Protein AF-A0A841EJX3-F1 (afdb_monomer_lite)

Organism: NCBI:txid502909

Radius of gyration: 14.96 Å; chains: 1; bounding box: 33×34×34 Å

pLDDT: mean 82.18, std 9.34, range [49.09, 93.12]

Secondary structure (DSSP, 8-state):
-EEEEETTEEEEE----TT--STT-------TT----SS-----------TT--TT----EEEEES--TTSS--EEEEE-TTGGG-SSHHHHHTSEEEEE-

Structure (mmCIF, N/CA/C/O backbone):
data_AF-A0A841EJX3-F1
#
_entry.id   AF-A0A841EJX3-F1
#
loop_
_atom_site.group_PDB
_atom_site.id
_atom_site.type_symbol
_atom_site.label_atom_id
_atom_site.label_alt_id
_atom_site.label_comp_id
_atom_site.label_asym_id
_atom_site.label_entity_id
_atom_site.label_seq_id
_atom_site.pdbx_PDB_ins_code
_atom_site.Cartn_x
_atom_site.Cartn_y
_atom_site.Cartn_z
_atom_site.occupancy
_atom_site.B_iso_or_equiv
_atom_site.auth_seq_id
_atom_site.auth_comp_id
_atom_site.auth_asym_id
_atom_site.auth_atom_id
_atom_site.pdbx_PDB_model_num
ATOM 1 N N . MET A 1 1 ? -1.726 -11.957 3.897 1.00 75.25 1 MET A N 1
ATOM 2 C CA . MET A 1 1 ? -2.888 -11.041 3.781 1.00 75.25 1 MET A CA 1
ATOM 3 C C . MET A 1 1 ? -4.087 -11.691 4.467 1.00 75.25 1 MET A C 1
ATOM 5 O O . MET A 1 1 ? -4.244 -12.894 4.334 1.00 75.25 1 MET A O 1
ATOM 9 N N . SER A 1 2 ? -4.894 -10.955 5.237 1.00 85.56 2 SER A N 1
ATOM 10 C CA . SER A 1 2 ? -6.110 -11.508 5.871 1.00 85.56 2 SER A CA 1
ATOM 11 C C . SER A 1 2 ? -7.194 -10.443 6.005 1.00 85.56 2 SER A C 1
ATOM 13 O O . SER A 1 2 ? -6.878 -9.282 6.263 1.00 85.56 2 SER A O 1
ATOM 15 N N . PHE A 1 3 ? -8.463 -10.824 5.869 1.00 89.25 3 PHE A N 1
ATOM 16 C CA . PHE A 1 3 ? -9.573 -9.934 6.210 1.00 89.25 3 PHE A CA 1
ATOM 17 C C . PHE A 1 3 ? -9.773 -9.910 7.725 1.00 89.25 3 PHE A C 1
ATOM 19 O O . PHE A 1 3 ? -9.769 -10.955 8.374 1.00 89.25 3 PHE A O 1
ATOM 26 N N . LYS A 1 4 ? -9.946 -8.717 8.294 1.00 92.31 4 LYS A N 1
ATOM 27 C CA . LYS A 1 4 ? -10.248 -8.523 9.717 1.00 92.31 4 LYS A CA 1
ATOM 28 C C . LYS A 1 4 ? -11.367 -7.510 9.899 1.00 92.31 4 LYS A C 1
ATOM 30 O O . LYS A 1 4 ? -11.678 -6.753 8.986 1.00 92.31 4 LYS A O 1
ATOM 35 N N . LYS A 1 5 ? -11.950 -7.489 11.095 1.00 92.06 5 LYS A N 1
ATOM 36 C CA . LYS A 1 5 ? -12.860 -6.431 11.530 1.00 92.06 5 LYS A CA 1
ATOM 37 C C . LYS A 1 5 ? -12.080 -5.460 12.416 1.00 92.06 5 LYS A C 1
ATOM 39 O O . LYS A 1 5 ? -11.428 -5.896 13.363 1.00 92.06 5 LYS A O 1
ATOM 44 N N . LEU A 1 6 ? -12.105 -4.175 12.086 1.00 90.00 6 LEU A N 1
ATOM 45 C CA . LEU A 1 6 ? -11.486 -3.099 12.860 1.00 90.00 6 LEU A CA 1
ATOM 46 C C . LEU A 1 6 ? -12.520 -1.985 13.004 1.00 90.00 6 LEU A C 1
ATOM 48 O O . LEU A 1 6 ? -13.048 -1.537 11.993 1.00 90.00 6 LEU A O 1
ATOM 52 N N . GLU A 1 7 ? -12.848 -1.595 14.239 1.00 88.38 7 GLU A N 1
ATOM 53 C CA . GLU A 1 7 ? -13.846 -0.543 14.520 1.00 88.38 7 GLU A CA 1
ATOM 54 C C . GLU A 1 7 ? -15.178 -0.764 13.773 1.00 88.38 7 GLU A C 1
ATOM 56 O O . GLU A 1 7 ? -15.790 0.147 13.232 1.00 88.38 7 GLU A O 1
ATOM 61 N N . GLY A 1 8 ? -15.612 -2.025 13.675 1.00 89.50 8 GLY A N 1
ATOM 62 C CA . GLY A 1 8 ? -16.831 -2.393 12.952 1.00 89.50 8 GLY A CA 1
ATOM 63 C C . GLY A 1 8 ? -16.670 -2.561 11.435 1.00 89.50 8 GLY A C 1
ATOM 64 O O . GLY A 1 8 ? -17.488 -3.251 10.830 1.00 89.50 8 GLY A O 1
ATOM 65 N N . MET A 1 9 ? -15.600 -2.043 10.829 1.00 89.44 9 MET A N 1
ATOM 66 C CA . MET A 1 9 ? -15.353 -2.093 9.385 1.00 89.44 9 MET A CA 1
ATOM 67 C C . MET A 1 9 ? -14.574 -3.349 8.972 1.00 89.44 9 MET A C 1
ATOM 69 O O . MET A 1 9 ? -13.647 -3.781 9.663 1.00 89.44 9 MET A O 1
ATOM 73 N N . LYS A 1 10 ? -14.924 -3.938 7.821 1.00 92.69 10 LYS A N 1
ATOM 74 C CA . LYS A 1 10 ? -14.131 -5.009 7.199 1.00 92.69 10 LYS A CA 1
ATOM 75 C C . LYS A 1 10 ? -12.902 -4.381 6.547 1.00 92.69 10 LYS A C 1
ATOM 77 O O . LYS A 1 10 ? -13.027 -3.591 5.620 1.00 92.69 10 LYS A O 1
ATOM 82 N N . VAL A 1 11 ? -11.722 -4.750 7.027 1.00 91.88 11 VAL A N 1
ATOM 83 C CA . VAL A 1 11 ? -10.438 -4.219 6.565 1.00 91.88 11 VAL A CA 1
ATOM 84 C C . VAL A 1 11 ? -9.557 -5.328 6.012 1.00 91.88 11 VAL A C 1
ATOM 86 O O . VAL A 1 11 ? -9.590 -6.476 6.469 1.00 91.88 11 VAL A O 1
ATOM 89 N N . LEU A 1 12 ? -8.731 -4.968 5.036 1.00 90.38 12 LEU A N 1
ATOM 90 C CA . LEU A 1 12 ? -7.715 -5.844 4.485 1.00 90.38 12 LEU A CA 1
ATOM 91 C C . LEU A 1 12 ? -6.397 -5.638 5.233 1.00 90.38 12 LEU A C 1
ATOM 93 O O . LEU A 1 12 ? -5.750 -4.603 5.100 1.00 90.38 12 LEU A O 1
ATOM 97 N N . LYS A 1 13 ? -5.980 -6.630 6.023 1.00 89.44 13 LYS A N 1
ATOM 98 C CA . LYS A 1 13 ? -4.703 -6.581 6.734 1.00 89.44 13 LYS A CA 1
ATOM 99 C C . LYS A 1 13 ? -3.586 -7.144 5.860 1.00 89.44 13 LYS A C 1
ATOM 101 O O . LYS A 1 13 ? -3.547 -8.348 5.573 1.00 89.44 13 LYS A O 1
ATOM 106 N N . VAL A 1 14 ? -2.640 -6.276 5.527 1.00 86.94 14 VAL A N 1
ATOM 107 C CA . VAL A 1 14 ? -1.368 -6.618 4.885 1.00 86.94 14 VAL A CA 1
ATOM 108 C C . VAL A 1 14 ? -0.276 -6.566 5.950 1.00 86.94 14 VAL A C 1
ATOM 110 O O . VAL A 1 14 ? -0.243 -5.652 6.769 1.00 86.94 14 VAL A O 1
ATOM 113 N N . ILE A 1 15 ? 0.558 -7.599 6.009 1.00 81.94 15 ILE A N 1
ATOM 114 C CA . ILE A 1 15 ? 1.682 -7.700 6.944 1.00 81.94 15 ILE A CA 1
ATOM 115 C C . ILE A 1 15 ? 2.887 -8.102 6.111 1.00 81.94 15 ILE A C 1
ATOM 117 O O . ILE A 1 15 ? 2.736 -8.947 5.227 1.00 81.94 15 ILE A O 1
ATOM 121 N N . LYS A 1 16 ? 4.048 -7.515 6.408 1.00 74.56 16 LYS A N 1
ATOM 122 C CA . LYS A 1 16 ? 5.318 -7.973 5.855 1.00 74.56 16 LYS A CA 1
ATOM 123 C C . LYS A 1 16 ? 5.509 -9.454 6.156 1.00 74.56 16 LYS A C 1
ATOM 125 O O . LYS A 1 16 ? 5.354 -9.878 7.300 1.00 74.56 16 LYS A O 1
ATOM 130 N N . ASP A 1 17 ? 5.806 -10.221 5.118 1.00 70.62 17 ASP A N 1
ATOM 131 C CA . ASP A 1 17 ? 6.108 -11.634 5.272 1.00 70.62 17 ASP A CA 1
ATOM 132 C C . ASP A 1 17 ? 7.413 -11.788 6.069 1.00 70.62 17 ASP A C 1
ATOM 134 O O . ASP A 1 17 ? 8.405 -11.115 5.796 1.00 70.62 17 ASP A O 1
ATOM 138 N N . SER A 1 18 ? 7.414 -12.655 7.080 1.00 66.44 18 SER A N 1
ATOM 139 C CA . SER A 1 18 ? 8.595 -12.968 7.894 1.00 66.44 18 SER A CA 1
ATOM 140 C C . SER A 1 18 ? 9.733 -13.621 7.101 1.00 66.44 18 SER A C 1
ATOM 142 O O . SER A 1 18 ? 10.874 -13.631 7.561 1.00 66.44 18 SER A O 1
ATOM 144 N N . THR A 1 19 ? 9.434 -14.184 5.929 1.00 66.00 19 THR A N 1
ATOM 145 C CA . THR A 1 19 ? 10.421 -14.771 5.012 1.00 66.00 19 THR A CA 1
ATOM 146 C C . THR A 1 19 ? 11.178 -13.715 4.202 1.00 66.00 19 THR A C 1
ATOM 148 O O . THR A 1 19 ? 12.297 -13.977 3.761 1.00 66.00 19 THR A O 1
ATOM 151 N N . VAL A 1 20 ? 10.626 -12.502 4.084 1.00 64.81 20 VAL A N 1
ATOM 152 C CA . VAL A 1 20 ? 11.271 -11.347 3.450 1.00 64.81 20 VAL A CA 1
ATOM 153 C C . VAL A 1 20 ? 12.324 -10.779 4.402 1.00 64.81 20 VAL A C 1
ATOM 155 O O . VAL A 1 20 ? 12.029 -9.978 5.297 1.00 64.81 20 VAL A O 1
ATOM 158 N N . LYS A 1 21 ? 13.569 -11.236 4.233 1.00 63.75 21 LYS A N 1
ATOM 159 C CA . LYS A 1 21 ? 14.703 -10.863 5.095 1.00 63.75 21 LYS A CA 1
ATOM 160 C C . LYS A 1 21 ? 15.494 -9.664 4.585 1.00 63.75 21 LYS A C 1
ATOM 162 O O . LYS A 1 21 ? 16.132 -8.997 5.397 1.00 63.75 21 LYS A O 1
ATOM 167 N N . LYS A 1 22 ? 15.473 -9.381 3.278 1.00 62.19 22 LYS A N 1
ATOM 168 C CA . LYS A 1 22 ? 16.183 -8.216 2.740 1.00 62.19 22 LYS A CA 1
ATOM 169 C C . LYS A 1 22 ? 15.396 -6.933 3.003 1.00 62.19 22 LYS A C 1
ATOM 171 O O . LYS A 1 22 ? 14.177 -6.928 3.212 1.00 62.19 22 LYS A O 1
ATOM 176 N N . VAL A 1 23 ? 16.146 -5.843 3.045 1.00 60.44 23 VAL A N 1
ATOM 177 C CA . VAL A 1 23 ? 15.610 -4.483 3.058 1.00 60.44 23 VAL A CA 1
ATOM 178 C C . VAL A 1 23 ? 15.103 -4.171 1.642 1.00 60.44 23 VAL A C 1
ATOM 180 O O . VAL A 1 23 ? 15.620 -4.731 0.678 1.00 60.44 23 VAL A O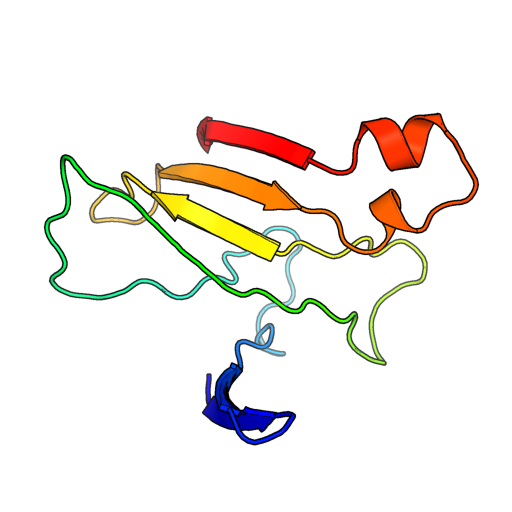 1
ATOM 183 N N . ASP A 1 24 ? 14.057 -3.353 1.532 1.00 59.78 24 ASP A N 1
ATOM 184 C CA . ASP A 1 24 ? 13.469 -2.891 0.260 1.00 59.78 24 ASP A CA 1
ATOM 185 C C . ASP A 1 24 ? 12.844 -3.962 -0.653 1.00 59.78 24 ASP A C 1
ATOM 187 O O . ASP A 1 24 ? 12.653 -3.753 -1.849 1.00 59.78 24 ASP A O 1
ATOM 191 N N . GLU A 1 25 ? 12.441 -5.103 -0.096 1.00 65.38 25 GLU A N 1
ATOM 192 C CA . GLU A 1 25 ? 11.633 -6.077 -0.833 1.00 65.38 25 GLU A CA 1
ATOM 193 C C . GLU A 1 25 ? 10.146 -5.687 -0.869 1.00 65.38 25 GLU A C 1
ATOM 195 O O . GLU A 1 25 ? 9.540 -5.265 0.127 1.00 65.38 25 GLU A O 1
ATOM 200 N N . ALA A 1 26 ? 9.547 -5.879 -2.044 1.00 63.12 26 ALA A N 1
ATOM 201 C CA . ALA A 1 26 ? 8.165 -5.550 -2.352 1.00 63.12 26 ALA A CA 1
ATOM 202 C C . ALA A 1 26 ? 7.178 -6.121 -1.322 1.00 63.12 26 ALA A C 1
ATOM 204 O O . ALA A 1 26 ? 6.909 -7.319 -1.265 1.00 63.12 26 ALA A O 1
ATOM 205 N N . THR A 1 27 ? 6.584 -5.230 -0.527 1.00 75.06 27 THR A N 1
ATOM 206 C CA . THR A 1 27 ? 5.550 -5.568 0.459 1.00 75.06 27 THR A CA 1
ATOM 207 C C . THR A 1 27 ? 4.236 -4.871 0.133 1.00 75.06 27 THR A C 1
ATOM 209 O O . THR A 1 27 ? 3.685 -4.108 0.925 1.00 75.06 27 THR A O 1
ATOM 212 N N . PHE A 1 28 ? 3.721 -5.122 -1.068 1.00 81.44 28 PHE A N 1
ATOM 213 C CA . PHE A 1 28 ? 2.452 -4.565 -1.523 1.00 81.44 28 PHE A CA 1
ATOM 214 C C . PHE A 1 28 ? 1.433 -5.657 -1.841 1.00 81.44 28 PHE A C 1
ATOM 216 O O . PHE A 1 28 ? 1.740 -6.841 -1.967 1.00 81.44 28 PHE A O 1
ATOM 223 N N . VAL A 1 29 ? 0.183 -5.229 -1.966 1.00 87.12 29 VAL A N 1
ATOM 224 C CA . VAL A 1 29 ? -0.894 -6.028 -2.537 1.00 87.12 29 VAL A CA 1
ATOM 225 C C . VAL A 1 29 ? -1.301 -5.364 -3.836 1.00 87.12 29 VAL A C 1
ATOM 227 O O . VAL A 1 29 ? -1.577 -4.168 -3.853 1.00 87.12 29 VAL A O 1
ATOM 230 N N . ARG A 1 30 ? -1.379 -6.157 -4.903 1.00 87.75 30 ARG A N 1
ATOM 231 C CA . ARG A 1 30 ? -1.910 -5.731 -6.195 1.00 87.75 30 ARG A CA 1
ATOM 232 C C . ARG A 1 30 ? -3.300 -6.319 -6.402 1.00 87.75 30 ARG A C 1
ATOM 234 O O . ARG A 1 30 ? -3.520 -7.503 -6.143 1.00 87.75 30 ARG A O 1
ATOM 241 N N . ILE A 1 31 ? -4.222 -5.492 -6.884 1.00 88.94 31 ILE A N 1
ATOM 242 C CA . ILE A 1 31 ? -5.513 -5.956 -7.392 1.00 88.94 31 ILE A CA 1
ATOM 243 C C . ILE A 1 31 ? -5.250 -6.560 -8.773 1.00 88.94 31 ILE A C 1
ATOM 245 O O . ILE A 1 31 ? -4.695 -5.894 -9.647 1.00 88.94 31 ILE A O 1
ATOM 249 N N . LYS A 1 32 ? -5.566 -7.847 -8.931 1.00 87.25 32 LYS A N 1
ATOM 250 C CA . LYS A 1 32 ? -5.417 -8.551 -10.208 1.00 87.25 32 LYS A CA 1
ATOM 251 C C . LYS A 1 32 ? -6.540 -8.150 -11.158 1.00 87.25 32 LYS A C 1
ATOM 253 O O . LYS A 1 32 ? -7.621 -7.795 -10.696 1.00 87.25 32 LYS A O 1
ATOM 258 N N . ASP A 1 33 ? -6.250 -8.223 -12.454 1.00 86.25 33 ASP A N 1
ATOM 259 C CA . ASP A 1 33 ? -7.230 -8.057 -13.534 1.00 86.25 33 ASP A CA 1
ATOM 260 C C . ASP A 1 33 ? -8.007 -6.730 -13.468 1.00 86.25 33 ASP A C 1
ATOM 262 O O . ASP A 1 33 ? -9.173 -6.643 -13.843 1.00 86.25 33 ASP A O 1
ATOM 266 N N . LEU A 1 34 ? -7.338 -5.683 -12.972 1.00 87.00 34 LEU A N 1
ATOM 267 C CA . LEU A 1 34 ? -7.850 -4.320 -12.925 1.00 87.00 34 LEU A CA 1
ATOM 268 C C . LEU A 1 34 ? -7.153 -3.486 -14.001 1.00 87.00 34 LEU A C 1
ATOM 270 O O . LEU A 1 34 ? -5.976 -3.150 -13.854 1.00 87.00 34 LEU A O 1
ATOM 274 N N . ASP A 1 35 ? -7.892 -3.139 -15.052 1.00 86.25 35 ASP A N 1
ATOM 275 C CA . ASP A 1 35 ? -7.483 -2.128 -16.026 1.00 86.25 35 ASP A CA 1
ATOM 276 C C . ASP A 1 35 ? -8.095 -0.780 -15.623 1.00 86.25 35 ASP A C 1
ATOM 278 O O . ASP A 1 35 ? -9.313 -0.596 -15.641 1.00 86.25 35 ASP A O 1
ATOM 282 N N . PHE A 1 36 ? -7.248 0.135 -15.156 1.00 88.62 36 PHE A N 1
ATOM 283 C CA . PHE A 1 36 ? -7.649 1.431 -14.616 1.00 88.62 36 PHE A CA 1
ATOM 284 C C . PHE A 1 36 ? -6.832 2.534 -15.282 1.00 88.62 36 PHE A C 1
ATOM 286 O O . PHE A 1 36 ? -5.602 2.538 -15.196 1.00 88.62 36 PHE A O 1
ATOM 293 N N . LYS A 1 37 ? -7.524 3.489 -15.910 1.00 88.06 37 LYS A N 1
ATOM 294 C CA . LYS A 1 37 ? -6.905 4.624 -16.602 1.00 88.06 37 LYS A CA 1
ATOM 295 C C . LYS A 1 37 ? -7.223 5.948 -15.910 1.00 88.06 37 LYS A C 1
ATOM 297 O O . LYS A 1 37 ? -6.337 6.523 -15.283 1.00 88.06 37 LYS A O 1
ATOM 302 N N . ASP A 1 38 ? -8.482 6.377 -15.982 1.00 92.00 38 ASP A N 1
ATOM 303 C CA . ASP A 1 38 ? -8.954 7.652 -15.441 1.00 92.00 38 ASP A CA 1
ATOM 304 C C . ASP A 1 38 ? -10.012 7.410 -14.357 1.00 92.00 38 ASP A C 1
ATOM 306 O O . ASP A 1 38 ? -10.921 6.596 -14.529 1.00 92.00 38 ASP A O 1
ATOM 310 N N . GLY A 1 39 ? -9.896 8.114 -13.229 1.00 92.38 39 GLY A N 1
ATOM 311 C CA . GLY A 1 39 ? -10.833 7.992 -12.116 1.00 92.38 39 GLY A CA 1
ATOM 312 C C . GLY A 1 39 ? -10.270 8.504 -10.794 1.00 92.38 39 GLY A C 1
ATOM 313 O O . GLY A 1 39 ? -9.203 9.114 -10.745 1.00 92.38 39 GLY A O 1
ATOM 314 N N . ILE A 1 40 ? -10.994 8.229 -9.710 1.00 93.12 40 ILE A N 1
ATOM 315 C CA . ILE A 1 40 ? -10.623 8.628 -8.350 1.00 93.12 40 ILE A CA 1
ATOM 316 C C . ILE A 1 40 ? -10.282 7.371 -7.550 1.00 93.12 40 ILE A C 1
ATOM 318 O O . ILE A 1 40 ? -11.061 6.419 -7.513 1.00 93.12 40 ILE A O 1
ATOM 322 N N . ILE A 1 41 ? -9.119 7.377 -6.896 1.00 91.44 41 ILE A N 1
ATOM 323 C CA . ILE A 1 41 ? -8.722 6.330 -5.952 1.00 91.44 41 ILE A CA 1
ATOM 324 C C . ILE A 1 41 ? -8.932 6.864 -4.536 1.00 91.44 41 ILE A C 1
ATOM 326 O O . ILE A 1 41 ? -8.156 7.687 -4.054 1.00 91.44 41 ILE A O 1
ATOM 330 N N . GLU A 1 42 ? -9.966 6.373 -3.856 1.00 92.38 42 GLU A N 1
ATOM 331 C CA . GLU A 1 42 ? -10.241 6.702 -2.456 1.00 92.38 42 GLU A CA 1
ATOM 332 C C . GLU A 1 42 ? -9.896 5.520 -1.553 1.00 92.38 42 GLU A C 1
ATOM 334 O O . GLU A 1 42 ? -10.407 4.410 -1.717 1.00 92.38 42 GLU A O 1
ATOM 339 N N . VAL A 1 43 ? -9.026 5.749 -0.569 1.00 89.88 43 VAL A N 1
ATOM 340 C CA . VAL A 1 43 ? -8.601 4.710 0.372 1.00 89.88 43 VAL A CA 1
ATOM 341 C C . VAL A 1 43 ? -8.608 5.225 1.804 1.00 89.88 43 VAL A C 1
ATOM 343 O O . VAL A 1 43 ? -8.181 6.341 2.093 1.00 89.88 43 VAL A O 1
ATOM 346 N N . LYS A 1 44 ? -9.044 4.371 2.733 1.00 90.62 44 LYS A N 1
ATOM 347 C CA . LYS A 1 44 ? -8.817 4.558 4.170 1.00 90.62 44 LYS A CA 1
ATOM 348 C C . LYS A 1 44 ? -7.694 3.632 4.599 1.00 90.62 44 LYS A C 1
ATOM 350 O O . LYS A 1 44 ? -7.817 2.412 4.502 1.00 90.62 44 LYS A O 1
ATOM 355 N N . VAL A 1 45 ? -6.598 4.217 5.063 1.00 89.56 45 VAL A N 1
ATOM 356 C CA . VAL A 1 45 ? -5.379 3.483 5.401 1.00 89.56 45 VAL A CA 1
ATOM 357 C C . VAL A 1 45 ? -5.049 3.621 6.881 1.00 89.56 45 VAL A C 1
ATOM 359 O O . VAL A 1 45 ? -5.232 4.674 7.486 1.00 89.56 45 VAL A O 1
ATOM 362 N N . LEU A 1 46 ? -4.538 2.542 7.470 1.00 89.12 46 LEU A N 1
ATOM 363 C CA . LEU A 1 46 ? -4.037 2.517 8.838 1.00 89.12 46 LEU A CA 1
ATOM 364 C C . LEU A 1 46 ? -2.705 1.776 8.847 1.00 89.12 46 LEU A C 1
ATOM 366 O O . LEU A 1 46 ? -2.657 0.582 8.554 1.00 89.12 46 LEU A O 1
ATOM 370 N N . SER A 1 47 ? -1.637 2.474 9.226 1.00 87.75 47 SER A N 1
ATOM 371 C CA . SER A 1 47 ? -0.315 1.874 9.383 1.00 87.75 47 SER A CA 1
ATOM 372 C C . SER A 1 47 ? 0.086 1.793 10.847 1.00 87.75 47 SER A C 1
ATOM 374 O O . SER A 1 47 ? -0.186 2.697 11.639 1.00 87.75 47 SER A O 1
ATOM 376 N N . ARG A 1 48 ? 0.717 0.676 11.210 1.00 87.31 48 ARG A N 1
ATOM 377 C CA . ARG A 1 48 ? 1.271 0.413 12.538 1.00 87.31 48 ARG A CA 1
ATOM 378 C C . ARG A 1 48 ? 2.580 -0.338 12.365 1.00 87.31 48 ARG A C 1
ATOM 380 O O . ARG A 1 48 ? 2.628 -1.311 11.613 1.00 87.31 48 ARG A O 1
ATOM 387 N N . LEU A 1 49 ? 3.609 0.089 13.088 1.00 85.75 49 LEU A N 1
ATOM 388 C CA . LEU A 1 49 ? 4.843 -0.678 13.181 1.00 85.75 49 LEU A CA 1
ATOM 389 C C . LEU A 1 49 ? 4.566 -2.032 13.844 1.00 85.75 49 LEU A C 1
ATOM 391 O O . LEU A 1 49 ? 3.696 -2.162 14.713 1.00 85.75 49 LEU A O 1
ATOM 395 N N . LEU A 1 50 ? 5.299 -3.054 13.408 1.00 84.69 50 LEU A N 1
ATOM 396 C CA . LEU A 1 50 ? 5.289 -4.348 14.079 1.00 84.69 50 LEU A CA 1
ATOM 397 C C . LEU A 1 50 ? 5.988 -4.227 15.432 1.00 84.69 50 LEU A C 1
ATOM 399 O O . LEU A 1 50 ? 6.875 -3.402 15.610 1.00 84.69 50 LEU A O 1
ATOM 403 N N . LYS A 1 51 ? 5.631 -5.099 16.380 1.00 85.06 51 LYS A N 1
ATOM 404 C CA . LYS A 1 51 ? 6.323 -5.167 17.680 1.00 85.06 51 LYS A CA 1
ATOM 405 C C . LYS A 1 51 ? 7.816 -5.492 17.542 1.00 85.06 51 LYS A C 1
ATOM 407 O O . LYS A 1 51 ? 8.585 -5.201 18.442 1.00 85.06 51 LYS A O 1
ATOM 412 N N . THR A 1 52 ? 8.194 -6.112 16.428 1.00 83.12 52 THR A N 1
ATOM 413 C CA . THR A 1 52 ? 9.568 -6.477 16.070 1.00 83.12 52 THR A CA 1
ATOM 414 C C . THR A 1 52 ? 10.270 -5.409 15.229 1.00 83.12 52 THR A C 1
ATOM 416 O O . THR A 1 52 ? 11.361 -5.670 14.733 1.00 83.12 52 THR A O 1
ATOM 419 N N . ALA A 1 53 ? 9.632 -4.260 14.984 1.00 81.56 53 ALA A N 1
ATOM 420 C CA . ALA A 1 53 ? 10.233 -3.178 14.215 1.00 81.56 53 ALA A CA 1
ATOM 421 C C . ALA A 1 53 ? 11.417 -2.571 14.980 1.00 81.56 53 ALA A C 1
ATOM 423 O O . ALA A 1 53 ? 11.368 -2.409 16.201 1.00 81.56 53 ALA A O 1
ATOM 424 N N . SER A 1 54 ? 12.470 -2.229 14.246 1.00 81.19 54 SER A N 1
ATOM 425 C CA . SER A 1 54 ? 13.634 -1.525 14.772 1.00 81.19 54 SER A CA 1
ATOM 426 C C . SER A 1 54 ? 13.256 -0.095 15.189 1.00 81.19 54 SER A C 1
ATOM 428 O O . SER A 1 54 ? 12.375 0.505 14.568 1.00 81.19 54 SER A O 1
ATOM 430 N N . PRO A 1 55 ? 13.949 0.522 16.166 1.00 79.06 55 PRO A N 1
ATOM 431 C CA . PRO A 1 55 ? 13.758 1.935 16.509 1.00 79.06 55 PRO A CA 1
ATOM 432 C C . PRO A 1 55 ? 13.948 2.907 15.334 1.00 79.06 55 PRO A C 1
ATOM 434 O O . PRO A 1 55 ? 13.464 4.040 15.379 1.00 79.06 55 PRO A O 1
ATOM 437 N N . PHE A 1 56 ? 14.651 2.486 14.281 1.00 77.81 56 PHE A N 1
ATOM 438 C CA . PHE A 1 56 ? 14.880 3.281 13.073 1.00 77.81 56 PHE A CA 1
ATOM 439 C C . PHE A 1 56 ? 13.799 3.093 12.005 1.00 77.81 56 PHE A C 1
ATOM 441 O O . PHE A 1 56 ? 13.726 3.892 11.071 1.00 77.81 56 PHE A O 1
ATOM 448 N N . ASP A 1 57 ? 12.918 2.102 12.152 1.00 80.06 57 ASP A N 1
ATOM 449 C CA . ASP A 1 57 ? 11.841 1.882 11.197 1.00 80.06 57 ASP A CA 1
ATOM 450 C C . ASP A 1 57 ? 10.836 3.031 11.285 1.00 80.06 57 ASP A C 1
ATOM 452 O O . ASP A 1 57 ? 10.324 3.382 12.351 1.00 80.06 57 ASP A O 1
ATOM 456 N N . ARG A 1 58 ? 10.555 3.647 10.137 1.00 76.62 58 ARG A N 1
ATOM 457 C CA . ARG A 1 58 ? 9.560 4.727 10.021 1.00 76.62 58 ARG A CA 1
ATOM 458 C C . ARG A 1 58 ? 8.230 4.249 9.441 1.00 76.62 58 ARG A C 1
ATOM 460 O O . ARG A 1 58 ? 7.206 4.928 9.540 1.00 76.62 58 ARG A O 1
ATOM 467 N N . GLY A 1 59 ? 8.234 3.028 8.907 1.00 81.25 59 GLY A N 1
ATOM 468 C CA . GLY A 1 59 ? 7.092 2.420 8.244 1.00 81.25 59 GLY A CA 1
ATOM 469 C C . GLY A 1 59 ? 6.695 3.164 6.970 1.00 81.25 59 GLY A C 1
ATOM 470 O O . GLY A 1 59 ? 7.048 4.320 6.746 1.00 81.25 59 GLY A O 1
ATOM 471 N N . PHE A 1 60 ? 5.918 2.483 6.139 1.00 83.75 60 PHE A N 1
ATOM 472 C CA . PHE A 1 60 ? 5.396 3.035 4.898 1.00 83.75 60 PHE A CA 1
ATOM 473 C C . PHE A 1 60 ? 3.978 2.520 4.691 1.00 83.75 60 PHE A C 1
ATOM 475 O O . PHE A 1 60 ? 3.676 1.363 4.995 1.00 83.75 60 PHE A O 1
ATOM 482 N N . ILE A 1 61 ? 3.091 3.385 4.213 1.00 88.44 61 ILE A N 1
ATOM 483 C CA . ILE A 1 61 ? 1.775 2.990 3.718 1.00 88.44 61 ILE A CA 1
ATOM 484 C C . ILE A 1 61 ? 1.374 3.916 2.585 1.00 88.44 61 ILE A C 1
ATOM 486 O O . ILE A 1 61 ? 1.585 5.120 2.669 1.00 88.44 61 ILE A O 1
ATOM 490 N N . GLY A 1 62 ? 0.810 3.368 1.521 1.00 89.75 62 GLY A N 1
ATOM 491 C CA . GLY A 1 62 ? 0.534 4.156 0.336 1.00 89.75 62 GLY A CA 1
ATOM 492 C C . GLY A 1 62 ? -0.261 3.399 -0.704 1.00 89.75 62 GLY A C 1
ATOM 493 O O . GLY A 1 62 ? -0.696 2.268 -0.478 1.00 89.75 62 GLY A O 1
ATOM 494 N N . VAL A 1 63 ? -0.422 4.054 -1.844 1.00 91.12 63 VAL A N 1
ATOM 495 C CA . VAL A 1 63 ? -1.060 3.515 -3.037 1.00 91.12 63 VAL A CA 1
ATOM 496 C C . VAL A 1 63 ? -0.042 3.557 -4.164 1.00 91.12 63 VAL A C 1
ATOM 498 O O . VAL A 1 63 ? 0.540 4.606 -4.439 1.00 91.12 63 VAL A O 1
ATOM 501 N N . ALA A 1 64 ? 0.155 2.410 -4.807 1.00 90.50 64 ALA A N 1
ATOM 502 C CA . ALA A 1 64 ? 0.866 2.312 -6.070 1.00 90.50 64 ALA A CA 1
ATOM 503 C C . ALA A 1 64 ? -0.155 2.242 -7.213 1.00 90.50 64 ALA A C 1
ATOM 505 O O . ALA A 1 64 ? -1.167 1.548 -7.102 1.00 90.50 64 ALA A O 1
ATOM 506 N N . TYR A 1 65 ? 0.107 2.968 -8.291 1.00 90.75 65 TYR A N 1
ATOM 507 C CA . TYR A 1 65 ? -0.716 3.033 -9.493 1.00 90.75 65 TYR A CA 1
ATOM 508 C C . TYR A 1 65 ? 0.176 2.991 -10.739 1.00 90.75 65 TYR A C 1
ATOM 510 O O . TYR A 1 65 ? 1.397 3.103 -10.644 1.00 90.75 65 TYR A O 1
ATOM 518 N N . ARG A 1 66 ? -0.430 2.747 -11.911 1.00 89.88 66 ARG A N 1
ATOM 519 C CA . ARG A 1 66 ? 0.297 2.533 -13.182 1.00 89.88 66 ARG A CA 1
ATOM 520 C C . ARG A 1 66 ? 1.394 1.461 -13.072 1.00 89.88 66 ARG A C 1
ATOM 522 O O . ARG A 1 66 ? 2.490 1.612 -13.597 1.00 89.88 66 ARG A O 1
ATOM 529 N N . ILE A 1 67 ? 1.080 0.371 -12.371 1.00 89.38 67 ILE A N 1
ATOM 530 C CA . ILE A 1 67 ? 1.998 -0.752 -12.165 1.00 89.38 67 ILE A CA 1
ATOM 531 C C . ILE A 1 67 ? 2.075 -1.575 -13.454 1.00 89.38 67 ILE A C 1
ATOM 533 O O . ILE A 1 67 ? 1.049 -2.053 -13.948 1.00 89.38 67 ILE A O 1
ATOM 537 N N . ASN A 1 68 ? 3.278 -1.786 -13.980 1.00 88.56 68 ASN A N 1
ATOM 538 C CA . ASN A 1 68 ? 3.486 -2.623 -15.161 1.00 88.56 68 ASN A CA 1
ATOM 539 C C . ASN A 1 68 ? 3.303 -4.132 -14.869 1.00 88.56 68 ASN A C 1
ATOM 541 O O . ASN A 1 68 ? 3.091 -4.567 -13.734 1.00 88.56 68 ASN A O 1
ATOM 545 N N . ALA A 1 69 ? 3.300 -4.964 -15.914 1.00 86.19 69 ALA A N 1
ATOM 546 C CA . ALA A 1 69 ? 2.936 -6.383 -15.810 1.00 86.19 69 ALA A CA 1
ATOM 547 C C . ALA A 1 69 ? 3.879 -7.204 -14.907 1.00 86.19 69 ALA A C 1
ATOM 549 O O . ALA A 1 69 ? 3.419 -8.051 -14.145 1.00 86.19 69 ALA A O 1
ATOM 550 N N . ASP A 1 70 ? 5.176 -6.915 -14.949 1.00 87.06 70 ASP A N 1
ATOM 551 C CA . ASP A 1 70 ? 6.230 -7.557 -14.154 1.00 87.06 70 ASP A CA 1
ATOM 552 C C . ASP A 1 70 ? 6.450 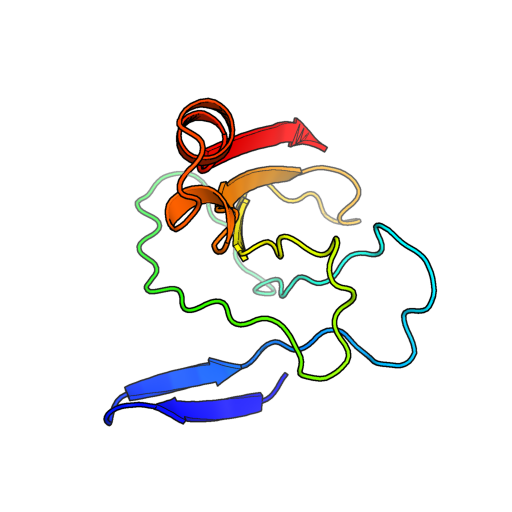-6.889 -12.779 1.00 87.06 70 ASP A C 1
ATOM 554 O O . ASP A 1 70 ? 7.259 -7.369 -11.988 1.00 87.06 70 ASP A O 1
ATOM 558 N N . ASN A 1 71 ? 5.694 -5.831 -12.454 1.00 84.38 71 ASN A N 1
ATOM 559 C CA . ASN A 1 71 ? 5.828 -5.002 -11.248 1.00 84.38 71 ASN A CA 1
ATOM 560 C C . ASN A 1 71 ? 7.198 -4.319 -11.088 1.00 84.38 71 ASN A C 1
ATOM 562 O O . ASN A 1 71 ? 7.546 -3.919 -9.976 1.00 84.38 71 ASN A O 1
ATOM 566 N N . SER A 1 72 ? 7.977 -4.192 -12.164 1.00 84.50 72 SER A N 1
ATOM 567 C CA . SER A 1 72 ? 9.273 -3.514 -12.124 1.00 84.50 72 SER A CA 1
ATOM 568 C C . SER A 1 72 ? 9.161 -1.991 -12.126 1.00 84.50 72 SER A C 1
ATOM 570 O O . SER A 1 72 ? 10.127 -1.337 -11.753 1.00 84.50 72 SER A O 1
ATOM 572 N N . LYS A 1 73 ? 8.012 -1.434 -12.535 1.00 85.88 73 LYS A N 1
ATOM 573 C CA . LYS A 1 73 ? 7.769 0.010 -12.596 1.00 85.88 73 LYS A CA 1
ATOM 574 C C . LYS A 1 73 ? 6.395 0.382 -12.085 1.00 85.88 73 LYS A C 1
ATOM 576 O O . LYS A 1 73 ? 5.401 -0.266 -12.435 1.00 85.88 73 LYS A O 1
ATOM 581 N N . TYR A 1 74 ? 6.341 1.447 -11.297 1.00 88.38 74 TYR A N 1
ATOM 582 C CA . TYR A 1 74 ? 5.090 2.009 -10.806 1.00 88.38 74 TYR A CA 1
ATOM 583 C C . TYR A 1 74 ? 5.261 3.440 -10.297 1.00 88.38 74 TYR A C 1
ATOM 585 O O . TYR A 1 74 ? 6.316 3.833 -9.801 1.00 88.38 74 TYR A O 1
ATOM 593 N N . ASP A 1 75 ? 4.161 4.186 -10.323 1.00 88.81 75 ASP A N 1
ATOM 594 C CA . ASP A 1 75 ? 4.040 5.441 -9.591 1.00 88.81 75 ASP A CA 1
ATOM 595 C C . ASP A 1 75 ? 3.457 5.152 -8.205 1.00 88.81 75 ASP A C 1
ATOM 597 O O . ASP A 1 75 ? 2.567 4.309 -8.055 1.00 88.81 75 ASP A O 1
ATOM 601 N N . CYS A 1 76 ? 3.925 5.837 -7.161 1.00 88.75 76 CYS A N 1
ATOM 602 C CA . CYS A 1 76 ? 3.305 5.717 -5.847 1.00 88.75 76 CYS A CA 1
ATOM 603 C C . CYS A 1 76 ? 3.218 7.028 -5.071 1.00 88.75 76 CYS A C 1
ATOM 605 O O . CYS A 1 76 ? 4.057 7.926 -5.156 1.00 88.75 76 CYS A O 1
ATOM 607 N N . ILE A 1 77 ? 2.172 7.090 -4.250 1.00 88.12 77 ILE A N 1
ATOM 608 C CA . ILE A 1 77 ? 2.032 8.055 -3.166 1.00 88.12 77 ILE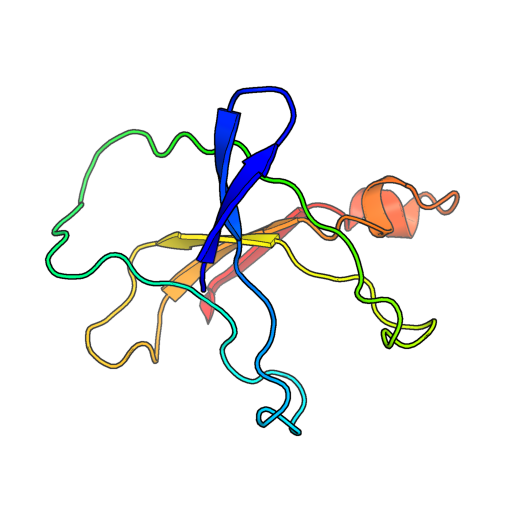 A CA 1
ATOM 609 C C . ILE A 1 77 ? 2.103 7.258 -1.876 1.00 88.12 77 ILE A C 1
ATOM 611 O O . ILE A 1 77 ? 1.316 6.328 -1.681 1.00 88.12 77 ILE A O 1
ATOM 615 N N . TYR A 1 78 ? 3.010 7.623 -0.975 1.00 87.56 78 TYR A N 1
ATOM 616 C CA . TYR A 1 78 ? 3.078 6.996 0.338 1.00 87.56 78 TYR A CA 1
ATOM 617 C C . TYR A 1 78 ? 3.291 7.996 1.467 1.00 87.56 78 TYR A C 1
ATOM 619 O O . TYR A 1 78 ? 3.727 9.133 1.289 1.00 87.56 78 TYR A O 1
ATOM 627 N N . ILE A 1 79 ? 2.954 7.517 2.656 1.00 86.44 79 ILE A N 1
ATOM 628 C CA . ILE A 1 79 ? 2.964 8.229 3.918 1.00 86.44 79 ILE A CA 1
ATOM 629 C C . ILE A 1 79 ? 3.871 7.459 4.880 1.00 86.44 79 ILE A C 1
ATOM 631 O O . ILE A 1 79 ? 3.755 6.236 5.021 1.00 86.44 79 ILE A O 1
ATOM 635 N N . ARG A 1 80 ? 4.749 8.184 5.576 1.00 86.00 80 ARG A N 1
ATOM 636 C CA . ARG A 1 80 ? 5.565 7.679 6.688 1.00 86.00 80 ARG A CA 1
ATOM 637 C C . ARG A 1 80 ? 4.851 7.947 8.019 1.00 86.00 80 ARG A C 1
ATOM 639 O O . ARG A 1 80 ? 4.982 9.037 8.574 1.00 86.00 80 ARG A O 1
ATOM 646 N N . PRO A 1 81 ? 4.080 6.994 8.567 1.00 83.56 81 PRO A N 1
ATOM 647 C CA . PRO A 1 81 ? 3.178 7.246 9.694 1.00 83.56 81 PRO A CA 1
ATOM 648 C C . PRO A 1 81 ? 3.882 7.769 10.952 1.00 83.56 81 PRO A C 1
ATOM 650 O O . PRO A 1 81 ? 3.284 8.535 11.705 1.00 83.56 81 PRO A O 1
ATOM 653 N N . THR A 1 82 ? 5.138 7.383 11.194 1.00 84.19 82 THR A N 1
ATOM 654 C CA . THR A 1 82 ? 5.898 7.8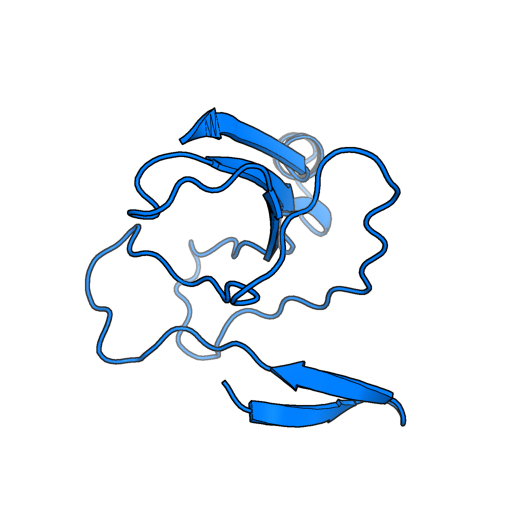90 12.345 1.00 84.19 82 THR A CA 1
ATOM 655 C C . THR A 1 82 ? 6.370 9.322 12.142 1.00 84.19 82 THR A C 1
ATOM 657 O O . THR A 1 82 ? 6.444 10.071 13.106 1.00 84.19 82 THR A O 1
ATOM 660 N N . ASN A 1 83 ? 6.663 9.721 10.901 1.00 82.62 83 ASN A N 1
ATOM 661 C CA . ASN A 1 83 ? 7.161 11.059 10.589 1.00 82.62 83 ASN A CA 1
ATOM 662 C C . ASN A 1 83 ? 6.110 12.125 10.891 1.00 82.62 83 ASN A C 1
ATOM 664 O O . ASN A 1 83 ? 6.427 1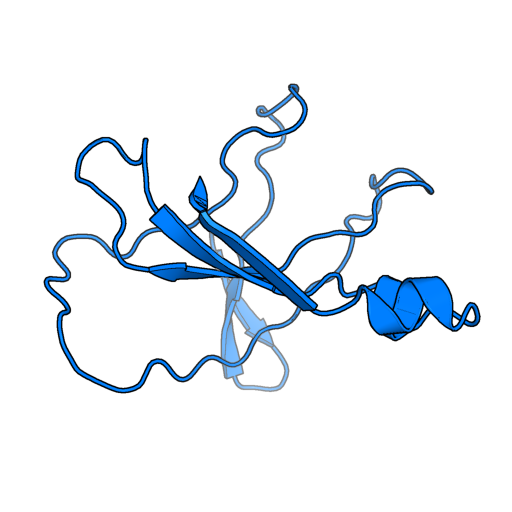3.163 11.454 1.00 82.62 83 ASN A O 1
ATOM 668 N N . GLY A 1 84 ? 4.842 11.841 10.596 1.00 76.44 84 GLY A N 1
ATOM 669 C CA . GLY A 1 84 ? 3.737 12.775 10.833 1.00 76.44 84 GLY A CA 1
ATOM 670 C C . GLY A 1 84 ? 3.446 13.004 12.315 1.00 76.44 84 GLY A C 1
ATOM 671 O O . GLY A 1 84 ? 2.769 13.964 12.667 1.00 76.44 84 GLY A O 1
ATOM 672 N N . ARG A 1 85 ? 3.967 12.128 13.180 1.00 79.88 85 ARG A N 1
ATOM 673 C CA . ARG A 1 85 ? 3.859 12.208 14.641 1.00 79.88 85 ARG A CA 1
ATOM 674 C C . ARG A 1 85 ? 5.182 12.585 15.309 1.00 79.88 85 ARG A C 1
ATOM 676 O O . ARG A 1 85 ? 5.255 12.535 16.529 1.00 79.88 85 ARG A O 1
ATOM 683 N N . ALA A 1 86 ? 6.219 12.892 14.532 1.00 81.75 86 ALA A N 1
ATOM 684 C CA . ALA A 1 86 ? 7.508 13.290 15.074 1.00 81.75 86 ALA A CA 1
ATOM 685 C C . ALA A 1 86 ? 7.442 14.722 15.621 1.00 81.75 86 ALA A C 1
ATOM 687 O O . ALA A 1 86 ? 6.769 15.579 15.046 1.00 81.75 86 ALA A O 1
ATOM 688 N N . ASP A 1 87 ? 8.179 14.987 16.699 1.00 81.88 87 ASP A N 1
ATOM 689 C CA . ASP A 1 87 ? 8.310 16.340 17.251 1.00 81.88 87 ASP A CA 1
ATOM 690 C C . ASP A 1 87 ? 9.159 17.239 16.339 1.00 81.88 87 ASP A C 1
ATOM 692 O O . ASP A 1 87 ? 8.896 18.436 16.195 1.00 81.88 87 ASP A O 1
ATOM 696 N N . ASP A 1 88 ? 10.139 16.640 15.655 1.00 81.50 88 ASP A N 1
ATOM 697 C CA . ASP A 1 88 ? 10.986 17.320 14.682 1.00 81.50 88 ASP A CA 1
ATOM 698 C C . ASP A 1 88 ? 10.180 17.784 13.456 1.00 81.50 88 ASP A C 1
ATOM 700 O O . ASP A 1 88 ? 9.537 17.005 12.740 1.00 81.50 88 ASP A O 1
ATOM 704 N N . TYR A 1 89 ? 10.245 19.090 13.203 1.00 76.62 89 TYR A N 1
ATOM 705 C CA . TYR A 1 89 ? 9.605 19.751 12.073 1.00 76.62 89 TYR A CA 1
ATOM 706 C C . TYR A 1 89 ? 10.090 19.209 10.728 1.00 76.62 89 TYR A C 1
ATOM 708 O O . TYR A 1 89 ? 9.271 19.032 9.825 1.00 76.62 89 TYR A O 1
ATOM 716 N N . VAL A 1 90 ? 11.382 18.887 10.597 1.00 79.81 90 VAL A N 1
ATOM 717 C CA . VAL A 1 90 ? 11.934 18.352 9.345 1.00 79.81 90 VAL A CA 1
ATOM 718 C C . VAL A 1 90 ? 11.328 16.983 9.065 1.00 79.81 90 VAL A C 1
ATOM 720 O O . VAL A 1 90 ? 10.839 16.740 7.962 1.00 79.81 90 VAL A O 1
ATOM 723 N N . CYS A 1 91 ? 11.264 16.101 10.063 1.00 73.06 91 CYS A N 1
ATOM 724 C CA . CYS A 1 91 ? 10.610 14.803 9.916 1.00 73.06 91 CYS A CA 1
ATOM 725 C C . CYS A 1 91 ? 9.136 14.925 9.501 1.00 73.06 91 CYS A C 1
ATOM 727 O O . CYS A 1 91 ? 8.722 14.234 8.568 1.00 73.06 91 CYS A O 1
ATOM 729 N N . ARG A 1 92 ? 8.356 15.821 10.124 1.00 76.81 92 ARG A N 1
ATOM 730 C CA . ARG A 1 92 ? 6.945 16.048 9.747 1.00 76.81 92 ARG A CA 1
ATOM 731 C C . ARG A 1 92 ? 6.786 16.540 8.315 1.00 76.81 92 ARG A C 1
ATOM 733 O O . ARG A 1 92 ? 5.870 16.097 7.626 1.00 76.81 92 ARG A O 1
ATOM 740 N N . TYR A 1 93 ? 7.689 17.403 7.857 1.00 77.25 93 TYR A N 1
ATOM 741 C CA . TYR A 1 93 ? 7.679 17.897 6.482 1.00 77.25 93 TYR A CA 1
ATOM 742 C C . TYR A 1 93 ? 7.907 16.770 5.458 1.00 77.25 93 TYR A C 1
ATOM 744 O O . TYR A 1 93 ? 7.328 16.780 4.377 1.00 77.25 93 TYR A O 1
ATOM 752 N N . HIS A 1 94 ? 8.655 15.730 5.836 1.00 78.75 94 HIS A N 1
ATOM 753 C CA . HIS A 1 94 ? 8.899 14.532 5.024 1.00 78.75 94 HIS A CA 1
ATOM 754 C C . HIS A 1 94 ? 7.915 13.382 5.331 1.00 78.75 94 HIS A C 1
ATOM 756 O O . HIS A 1 94 ? 8.283 12.203 5.286 1.00 78.75 94 HIS A O 1
ATOM 762 N N . LEU A 1 95 ? 6.670 13.701 5.702 1.00 76.81 95 LEU A N 1
ATOM 763 C CA . LEU A 1 95 ? 5.603 12.719 5.932 1.00 76.81 95 LEU A CA 1
ATOM 764 C C . LEU A 1 95 ? 5.125 12.073 4.629 1.00 76.81 95 LEU A C 1
ATOM 766 O O . LEU A 1 95 ? 4.941 10.857 4.579 1.00 76.81 95 LEU A O 1
ATOM 770 N N . ILE A 1 96 ? 4.886 12.895 3.610 1.00 76.88 96 ILE A N 1
ATOM 771 C CA . ILE A 1 96 ? 4.394 12.471 2.301 1.00 76.88 96 ILE A CA 1
ATOM 772 C C . ILE A 1 96 ? 5.577 12.453 1.350 1.00 76.88 96 ILE A C 1
ATOM 774 O O . ILE A 1 96 ? 6.355 13.404 1.304 1.00 76.88 96 ILE A O 1
ATOM 778 N N . GL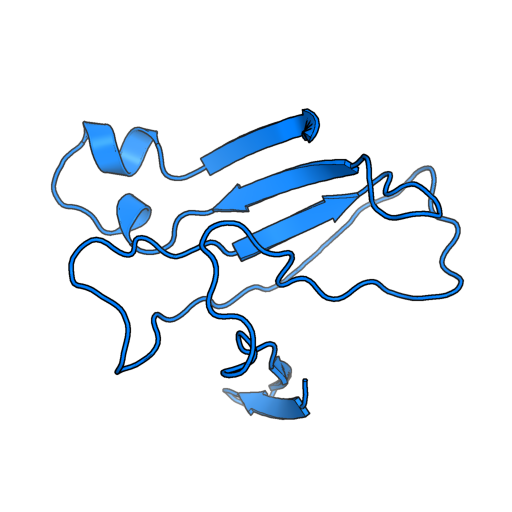N A 1 97 ? 5.698 11.382 0.577 1.00 71.94 97 GLN A N 1
ATOM 779 C CA . GLN A 1 97 ? 6.668 11.317 -0.503 1.00 71.94 97 GLN A CA 1
ATOM 780 C C . GLN A 1 97 ? 6.000 10.769 -1.759 1.00 71.94 97 GLN A C 1
ATOM 782 O O . GLN A 1 97 ? 5.242 9.797 -1.722 1.00 71.94 97 GLN A O 1
ATOM 787 N N . LEU A 1 98 ? 6.296 11.442 -2.865 1.00 66.81 98 LEU A N 1
ATOM 788 C CA . LEU A 1 98 ? 5.974 11.013 -4.214 1.00 66.81 98 LEU A CA 1
ATOM 789 C C . LEU A 1 98 ? 7.213 10.324 -4.758 1.00 66.81 98 LEU A C 1
ATOM 791 O O . LEU A 1 98 ? 8.301 10.896 -4.688 1.00 66.81 98 LEU A O 1
ATOM 795 N N . ASN A 1 99 ? 7.064 9.102 -5.253 1.00 64.94 99 ASN A N 1
ATOM 796 C CA . ASN A 1 99 ? 8.178 8.401 -5.868 1.00 64.94 99 ASN A CA 1
ATOM 797 C C . ASN A 1 99 ? 7.699 7.600 -7.076 1.00 64.94 99 ASN A C 1
ATOM 799 O O . ASN A 1 99 ? 6.590 7.067 -7.081 1.00 64.94 99 ASN A O 1
ATOM 803 N N . CYS A 1 100 ? 8.562 7.522 -8.079 1.00 49.09 100 CYS A N 1
ATOM 804 C CA . CYS A 1 100 ? 8.440 6.618 -9.213 1.00 49.09 100 CYS A CA 1
ATOM 805 C C . CYS A 1 100 ? 9.591 5.615 -9.065 1.00 49.09 100 CYS A C 1
ATOM 807 O O . CYS A 1 100 ? 10.732 6.043 -8.865 1.00 49.09 100 CYS A O 1
ATOM 809 N N . PHE A 1 101 ? 9.282 4.320 -9.055 1.00 57.66 101 PHE A N 1
ATOM 810 C CA . PHE A 1 101 ? 10.276 3.241 -9.022 1.00 57.66 101 PHE A CA 1
ATOM 811 C C . PHE A 1 101 ? 10.319 2.548 -10.381 1.00 57.66 101 PHE A C 1
ATOM 813 O O . PHE A 1 101 ? 9.235 2.416 -11.000 1.00 57.66 101 PHE A O 1
#

Foldseek 3Di:
DDWDADPNDTDDDFDPDPVPPDPPPDRDDDDPPDDDDDDDDDDDDDDDDDPPDDPPQQDKDWDWPPQDPVSPKTWIKIARVVLCVDPDPVSNVVGIDTDID

Sequence (101 aa):
MSFKKLEGMKVLKVIKDSTVKKVDEATFVRIKDLDFKDGIIEVKVLSRLLKTASPFDRGFIGVAYRINADNSKYDCIYIRPTNGRADDYVCRYHLIQLNCF